Protein AF-A0A192D5H2-F1 (afdb_monomer)

Sequence (92 aa):
MTLYARARRHAWRMAAVTVLAVLMVVVADRFVGHSTLAFAAAIVMLILANAPMLKFNCPRCGKNAFFRGPFVVFWPNRVCTRCGHDLDGPRA

Secondary structure (DSSP, 8-state):
--HHHHHHHHHHHHHHHHHHHHHHHHHHHHHH-S-HHHHHHHHHHHHHHHGGGGG-B-TTT--BSSEETTEE-SSPPSB-TTT--BTTS---

pLDDT: mean 91.35, std 7.29, range [51.34, 97.69]

Solvent-accessible surface area (backbone atoms only — not comparable to full-atom values): 5374 Å² total; per-residue (Å²): 135,35,62,32,58,53,45,48,54,47,39,55,50,49,52,52,50,50,52,51,40,52,50,51,36,55,51,46,35,74,78,74,38,94,48,69,64,52,49,51,50,39,51,53,50,50,52,63,70,49,53,68,65,78,71,44,42,39,93,88,77,61,52,47,38,37,54,62,80,95,43,78,44,82,64,57,45,52,51,39,94,84,80,67,49,60,34,64,43,81,86,126

Structure (mmCIF, N/CA/C/O backbone):
data_AF-A0A192D5H2-F1
#
_entry.id   AF-A0A192D5H2-F1
#
loop_
_atom_site.group_PDB
_atom_site.id
_atom_site.type_symbol
_atom_site.label_atom_id
_atom_site.label_alt_id
_atom_site.label_comp_id
_atom_site.label_asym_id
_atom_site.label_entity_id
_atom_site.label_seq_id
_atom_site.pdbx_PDB_ins_code
_atom_site.Cartn_x
_atom_site.Cartn_y
_atom_site.Cartn_z
_atom_site.occupancy
_atom_site.B_iso_or_equiv
_atom_site.auth_seq_id
_atom_site.auth_comp_id
_atom_site.auth_asym_id
_atom_site.auth_atom_id
_atom_site.pdbx_PDB_model_num
ATOM 1 N N . MET A 1 1 ? -20.389 1.128 3.817 1.00 77.06 1 MET A N 1
ATOM 2 C CA . MET A 1 1 ? -19.166 0.327 3.552 1.00 77.06 1 MET A CA 1
ATOM 3 C C . MET A 1 1 ? -18.246 0.357 4.761 1.00 77.06 1 MET A C 1
ATOM 5 O O . MET A 1 1 ? -17.921 1.442 5.233 1.00 77.06 1 MET A O 1
ATOM 9 N N . THR A 1 2 ? -17.838 -0.816 5.237 1.00 90.19 2 THR A N 1
ATOM 10 C CA . THR A 1 2 ? -16.983 -1.006 6.420 1.00 90.19 2 THR A CA 1
ATOM 11 C C . THR A 1 2 ? -15.546 -0.545 6.157 1.00 90.19 2 THR A C 1
ATOM 13 O O . THR A 1 2 ? -15.147 -0.333 5.000 1.00 90.19 2 THR A O 1
ATOM 16 N N . LEU A 1 3 ? -14.760 -0.341 7.221 1.00 91.50 3 LEU A N 1
ATOM 17 C CA . LEU A 1 3 ? -13.348 0.030 7.086 1.00 91.50 3 LEU A CA 1
ATOM 18 C C . LEU A 1 3 ? -12.577 -1.086 6.382 1.00 91.50 3 LEU A C 1
ATOM 20 O O . LEU A 1 3 ? -11.826 -0.807 5.444 1.00 91.50 3 LEU A O 1
ATOM 24 N N . TYR A 1 4 ? -12.832 -2.334 6.780 1.00 93.12 4 TYR A N 1
ATOM 25 C CA . TYR A 1 4 ? -12.245 -3.521 6.174 1.00 93.12 4 TYR A CA 1
ATOM 26 C C . TYR A 1 4 ? -12.537 -3.604 4.670 1.00 93.12 4 TYR A C 1
ATOM 28 O O . TYR A 1 4 ? -11.609 -3.732 3.873 1.00 93.12 4 TYR A O 1
ATOM 36 N N . ALA A 1 5 ? -13.791 -3.420 4.241 1.00 93.38 5 ALA A N 1
ATOM 37 C CA . ALA A 1 5 ? -14.142 -3.459 2.821 1.00 93.38 5 ALA A CA 1
ATOM 38 C C . ALA A 1 5 ? -13.439 -2.360 2.001 1.00 93.38 5 ALA A C 1
ATOM 40 O O . ALA A 1 5 ? -13.025 -2.598 0.863 1.00 93.38 5 ALA A O 1
ATOM 41 N N . ARG A 1 6 ? -13.280 -1.151 2.564 1.00 93.62 6 ARG A N 1
ATOM 42 C CA . ARG A 1 6 ? -12.538 -0.056 1.912 1.00 93.62 6 ARG A CA 1
ATOM 43 C C . ARG A 1 6 ? -11.050 -0.390 1.803 1.00 93.62 6 ARG A C 1
ATOM 45 O O . ARG A 1 6 ? -10.471 -0.183 0.740 1.00 93.62 6 ARG A O 1
ATOM 52 N N . ALA A 1 7 ? -10.461 -0.923 2.871 1.00 94.31 7 ALA A N 1
ATOM 53 C CA . ALA A 1 7 ? -9.060 -1.332 2.910 1.00 94.31 7 ALA A CA 1
ATOM 54 C C . ALA A 1 7 ? -8.781 -2.477 1.924 1.00 94.31 7 ALA A C 1
ATOM 56 O O . ALA A 1 7 ? -7.825 -2.410 1.159 1.00 94.31 7 ALA A O 1
ATOM 57 N N . ARG A 1 8 ? -9.669 -3.477 1.851 1.00 95.69 8 ARG A N 1
ATOM 58 C CA . ARG A 1 8 ? -9.565 -4.604 0.912 1.00 95.69 8 ARG A CA 1
ATOM 59 C C . ARG A 1 8 ? -9.610 -4.146 -0.543 1.00 95.69 8 ARG A C 1
ATOM 61 O O . ARG A 1 8 ? -8.816 -4.603 -1.356 1.00 95.69 8 ARG A O 1
ATOM 68 N N . ARG A 1 9 ? -10.516 -3.222 -0.885 1.00 95.56 9 ARG A N 1
ATOM 69 C CA . ARG A 1 9 ? -10.550 -2.637 -2.236 1.00 95.56 9 ARG A CA 1
ATOM 70 C C . ARG A 1 9 ? -9.277 -1.863 -2.559 1.00 95.56 9 ARG A C 1
ATOM 72 O O . ARG A 1 9 ? -8.827 -1.913 -3.696 1.00 95.56 9 ARG A O 1
ATOM 79 N N . HIS A 1 10 ? -8.707 -1.154 -1.587 1.00 95.50 10 HIS A N 1
ATOM 80 C CA . HIS A 1 10 ? -7.426 -0.482 -1.776 1.00 95.50 10 HIS A CA 1
ATOM 81 C C . HIS A 1 10 ? -6.291 -1.485 -2.017 1.00 95.50 10 HIS A C 1
ATOM 83 O O . HIS A 1 10 ? -5.557 -1.302 -2.977 1.00 95.50 10 HIS A O 1
ATOM 89 N N . ALA A 1 11 ? -6.215 -2.576 -1.247 1.00 95.75 11 ALA A N 1
ATOM 90 C CA . ALA A 1 11 ? -5.228 -3.635 -1.466 1.00 95.75 11 ALA A CA 1
ATOM 91 C C . ALA A 1 11 ? -5.319 -4.216 -2.888 1.00 95.75 11 ALA A C 1
ATOM 93 O O . ALA A 1 11 ? -4.323 -4.256 -3.602 1.00 95.75 11 ALA A O 1
ATOM 94 N N . TRP A 1 12 ? -6.524 -4.562 -3.356 1.00 96.94 12 TRP A N 1
ATOM 95 C CA . TRP A 1 12 ? -6.717 -5.039 -4.733 1.00 96.94 12 TRP A CA 1
ATOM 96 C C . TRP A 1 12 ? -6.319 -4.015 -5.797 1.00 96.94 12 TRP A C 1
ATOM 98 O O . TRP A 1 12 ? -5.676 -4.373 -6.781 1.00 96.94 12 TRP A O 1
ATOM 108 N N . ARG A 1 13 ? -6.662 -2.736 -5.599 1.00 96.00 13 ARG A N 1
ATOM 109 C CA . ARG A 1 13 ? -6.213 -1.659 -6.494 1.00 96.00 13 ARG A CA 1
ATOM 110 C C . ARG A 1 13 ? -4.692 -1.565 -6.516 1.00 96.00 13 ARG A C 1
ATOM 112 O O . ARG A 1 13 ? -4.126 -1.446 -7.592 1.00 96.00 13 ARG A O 1
ATOM 119 N N . MET A 1 14 ? -4.042 -1.669 -5.360 1.00 96.44 14 MET A N 1
ATOM 120 C CA . MET A 1 14 ? -2.585 -1.646 -5.277 1.00 96.44 14 MET A CA 1
ATOM 121 C C . MET A 1 14 ? -1.948 -2.846 -5.973 1.00 96.44 14 MET A C 1
ATOM 123 O O . MET A 1 14 ? -0.986 -2.643 -6.698 1.00 96.44 14 MET A O 1
ATOM 127 N N . ALA A 1 15 ? -2.507 -4.057 -5.859 1.00 96.12 15 ALA A N 1
ATOM 128 C CA . ALA A 1 15 ? -2.039 -5.199 -6.655 1.00 96.12 15 ALA A CA 1
ATOM 129 C C . ALA A 1 15 ? -2.107 -4.910 -8.161 1.00 96.12 15 ALA A C 1
ATOM 131 O O . ALA A 1 15 ? -1.130 -5.138 -8.871 1.00 96.12 15 ALA A O 1
ATOM 132 N N . ALA A 1 16 ? -3.227 -4.363 -8.640 1.00 96.75 16 ALA A N 1
ATOM 133 C CA . ALA A 1 16 ? -3.375 -4.005 -10.048 1.00 96.75 16 ALA A CA 1
ATOM 134 C C . ALA A 1 16 ? -2.360 -2.931 -10.482 1.00 96.75 16 ALA A C 1
ATOM 136 O O . ALA A 1 16 ? -1.735 -3.069 -11.529 1.00 96.75 16 ALA A O 1
ATOM 137 N N . VAL A 1 17 ? -2.148 -1.8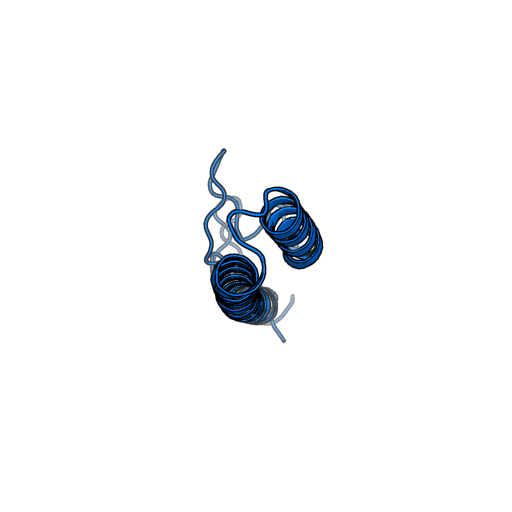93 -9.663 1.00 96.12 17 VAL A N 1
ATOM 138 C CA . VAL A 1 17 ? -1.153 -0.840 -9.933 1.00 96.12 17 VAL A CA 1
ATOM 139 C C . VAL A 1 17 ? 0.265 -1.410 -9.952 1.00 96.12 17 VAL A C 1
ATOM 141 O O . VAL A 1 17 ? 1.039 -1.046 -10.829 1.00 96.12 17 VAL A O 1
ATOM 144 N N . THR A 1 18 ? 0.605 -2.335 -9.053 1.00 96.44 18 THR A N 1
ATOM 145 C CA . THR A 1 18 ? 1.908 -3.016 -9.063 1.00 96.44 18 THR A CA 1
ATOM 146 C C . THR A 1 18 ? 2.116 -3.803 -10.350 1.00 96.44 18 THR A C 1
ATOM 148 O O . THR A 1 18 ? 3.167 -3.675 -10.971 1.00 96.44 18 THR A O 1
ATOM 151 N N . VAL A 1 19 ? 1.116 -4.569 -10.796 1.00 97.69 19 VAL A N 1
ATOM 152 C CA . VAL A 1 19 ? 1.195 -5.296 -12.073 1.00 97.69 19 VAL A CA 1
ATOM 153 C C . VAL A 1 19 ? 1.390 -4.324 -13.238 1.00 97.69 19 VAL A C 1
ATOM 155 O O . VAL A 1 19 ? 2.271 -4.536 -14.065 1.00 97.69 19 VAL A O 1
ATOM 158 N N . LEU A 1 20 ? 0.632 -3.224 -13.278 1.00 97.00 20 LEU A N 1
ATOM 159 C CA . LEU A 1 20 ? 0.777 -2.196 -14.313 1.00 97.00 20 LEU A CA 1
ATOM 160 C C . LEU A 1 20 ? 2.160 -1.533 -14.295 1.00 97.00 20 LEU A C 1
ATOM 162 O O . LEU A 1 20 ? 2.745 -1.333 -15.354 1.00 97.00 20 LEU A O 1
ATOM 166 N N . ALA A 1 21 ? 2.703 -1.229 -13.116 1.00 95.56 21 ALA A N 1
ATOM 167 C CA . ALA A 1 21 ? 4.034 -0.650 -12.969 1.00 95.56 21 ALA A CA 1
ATOM 168 C C . ALA A 1 21 ? 5.126 -1.608 -13.473 1.00 95.56 21 ALA A C 1
ATOM 170 O O . ALA A 1 21 ? 6.027 -1.187 -14.196 1.00 95.56 21 ALA A O 1
ATOM 171 N N . VAL A 1 22 ? 5.018 -2.902 -13.155 1.00 95.75 22 VAL A N 1
ATOM 172 C CA . VAL A 1 22 ? 5.932 -3.932 -13.673 1.00 95.75 22 VAL A CA 1
ATOM 173 C C . VAL A 1 22 ? 5.841 -4.016 -15.195 1.00 95.75 22 VAL A C 1
ATOM 175 O O . VAL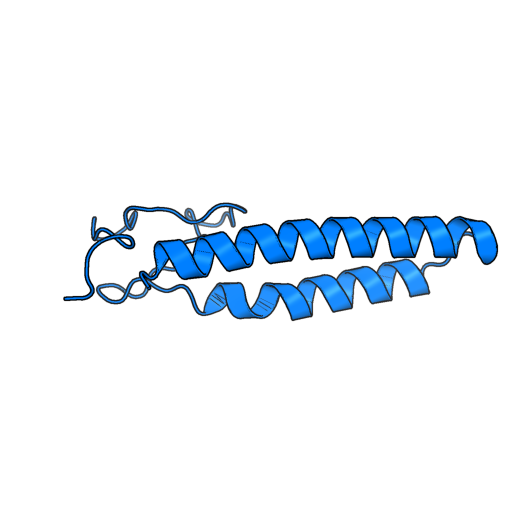 A 1 22 ? 6.871 -3.980 -15.864 1.00 95.75 22 VAL A O 1
ATOM 178 N N . LEU A 1 23 ? 4.630 -4.069 -15.757 1.00 96.06 23 LEU A N 1
ATOM 179 C CA . LEU A 1 23 ? 4.432 -4.098 -17.209 1.00 96.06 23 LEU A CA 1
ATOM 180 C C . LEU A 1 23 ? 5.014 -2.854 -17.886 1.00 96.06 23 LEU A C 1
ATOM 182 O O . LEU A 1 23 ? 5.689 -2.982 -18.903 1.00 96.06 23 LEU A O 1
ATOM 186 N N . MET A 1 24 ? 4.809 -1.668 -17.308 1.00 93.81 24 MET A N 1
ATOM 187 C CA . MET A 1 24 ? 5.380 -0.417 -17.807 1.00 93.81 24 MET A CA 1
ATOM 188 C C . MET A 1 24 ? 6.907 -0.491 -17.878 1.00 93.81 24 MET A C 1
ATOM 190 O O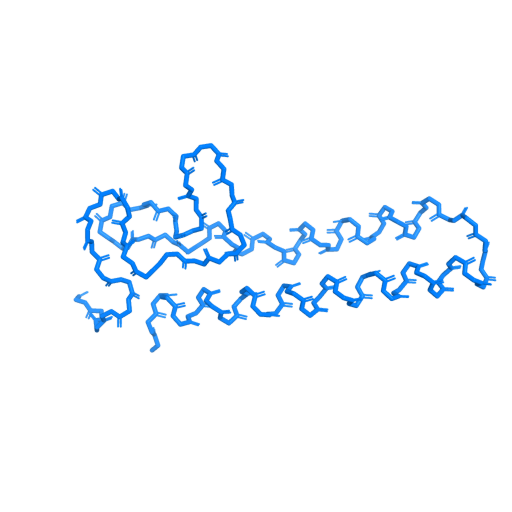 . MET A 1 24 ? 7.481 -0.142 -18.906 1.00 93.81 24 MET A O 1
ATOM 194 N N . VAL A 1 25 ? 7.561 -0.965 -16.813 1.00 93.62 25 VAL A N 1
ATOM 195 C CA . VAL A 1 25 ? 9.024 -1.097 -16.778 1.00 93.62 25 VAL A CA 1
ATOM 196 C C . VAL A 1 25 ? 9.501 -2.120 -17.804 1.00 93.62 25 VAL A C 1
ATOM 198 O O . VAL A 1 25 ? 10.422 -1.819 -18.549 1.00 93.62 25 VAL A O 1
ATOM 201 N N . VAL A 1 26 ? 8.859 -3.288 -17.901 1.00 94.38 26 VAL A N 1
ATOM 202 C CA . VAL A 1 26 ? 9.223 -4.324 -18.884 1.00 94.38 26 VAL A CA 1
ATOM 203 C C . VAL A 1 26 ? 9.094 -3.803 -20.316 1.00 94.38 26 VAL A C 1
ATOM 205 O O . VAL A 1 26 ? 9.974 -4.039 -21.138 1.00 94.38 26 VAL A O 1
ATOM 208 N N . VAL A 1 27 ? 8.016 -3.081 -20.624 1.00 93.75 27 VAL A N 1
ATOM 209 C CA . VAL A 1 27 ? 7.813 -2.470 -21.943 1.00 93.75 27 VAL A CA 1
ATOM 210 C C . VAL A 1 27 ? 8.889 -1.417 -22.208 1.00 93.75 27 VAL A C 1
ATOM 212 O O . VAL A 1 27 ? 9.553 -1.482 -23.239 1.00 93.75 27 VAL A O 1
ATOM 215 N N . ALA A 1 28 ? 9.118 -0.489 -21.276 1.00 91.44 28 ALA A N 1
ATOM 216 C CA . ALA A 1 28 ? 10.144 0.541 -21.424 1.00 91.44 28 ALA A CA 1
ATOM 217 C C . ALA A 1 28 ? 11.538 -0.066 -21.636 1.00 91.44 28 ALA A C 1
ATOM 219 O O . ALA A 1 28 ? 12.261 0.358 -22.532 1.00 91.44 28 ALA A O 1
ATOM 220 N N . ASP A 1 29 ? 11.873 -1.108 -20.878 1.00 91.38 29 ASP A N 1
ATOM 221 C CA . ASP A 1 29 ? 13.147 -1.813 -20.985 1.00 91.38 29 ASP A CA 1
ATOM 222 C C . ASP A 1 29 ? 13.338 -2.466 -22.361 1.00 91.38 29 ASP A C 1
ATOM 224 O O . ASP A 1 29 ? 14.423 -2.433 -22.937 1.00 91.38 29 ASP A O 1
ATOM 228 N N . ARG A 1 30 ? 12.260 -3.002 -22.947 1.00 91.38 30 ARG A N 1
ATOM 229 C CA . ARG A 1 30 ? 12.299 -3.619 -24.281 1.00 91.38 30 ARG A CA 1
ATOM 230 C C . ARG A 1 30 ? 12.439 -2.625 -25.426 1.00 91.38 30 ARG A C 1
ATOM 232 O O . ARG A 1 30 ? 13.024 -2.992 -26.440 1.00 91.38 30 ARG A O 1
ATOM 239 N N . PHE A 1 31 ? 11.904 -1.414 -25.293 1.00 91.25 31 PHE A N 1
ATOM 240 C CA . PHE A 1 31 ? 11.929 -0.415 -26.370 1.00 91.25 31 PHE A CA 1
ATOM 241 C C . PHE A 1 31 ? 13.062 0.608 -26.239 1.00 91.25 31 PHE A C 1
ATOM 243 O O . PHE A 1 31 ? 13.526 1.122 -27.251 1.00 91.25 31 PHE A O 1
ATOM 250 N N . VAL A 1 32 ? 13.501 0.913 -25.016 1.00 84.69 32 VAL A N 1
ATOM 251 C CA . VAL A 1 32 ? 14.457 1.996 -24.715 1.00 84.69 32 VAL A CA 1
ATOM 252 C C . VAL A 1 32 ? 15.768 1.453 -24.117 1.00 84.69 32 VAL A C 1
ATOM 254 O O . VAL A 1 32 ? 16.736 2.195 -23.973 1.00 84.69 32 VAL A O 1
ATOM 257 N N . GLY A 1 33 ? 15.839 0.152 -23.805 1.00 78.38 33 GLY A N 1
ATOM 258 C CA . GLY A 1 33 ? 16.949 -0.459 -23.067 1.00 78.38 33 GLY A CA 1
ATOM 259 C C . GLY A 1 33 ? 16.885 -0.173 -21.561 1.00 78.38 33 GLY A C 1
ATOM 260 O O . GLY A 1 33 ? 15.979 0.526 -21.095 1.00 78.38 33 GLY A O 1
ATOM 261 N N . HIS A 1 34 ? 17.863 -0.693 -20.800 1.00 79.06 34 HIS A N 1
ATOM 262 C CA . HIS A 1 34 ? 17.926 -0.579 -19.331 1.00 79.06 34 HIS A CA 1
ATOM 263 C C . HIS A 1 34 ? 17.841 0.876 -18.854 1.00 79.06 34 HIS A C 1
ATOM 265 O O . HIS A 1 34 ? 18.823 1.616 -18.816 1.00 79.06 34 HIS A O 1
ATOM 271 N N . SER A 1 35 ? 16.627 1.276 -18.468 1.00 83.44 35 SER A N 1
ATOM 272 C CA . SER A 1 35 ? 16.270 2.655 -18.142 1.00 83.44 35 SER A CA 1
ATOM 273 C C . SER A 1 35 ? 16.021 2.809 -16.644 1.00 83.44 35 SER A C 1
ATOM 275 O O . SER A 1 35 ? 14.914 2.584 -16.146 1.00 83.44 35 SER A O 1
ATOM 277 N N . THR A 1 36 ? 17.040 3.264 -15.913 1.00 90.00 36 THR A N 1
ATOM 278 C CA . THR A 1 36 ? 16.950 3.569 -14.470 1.00 90.00 36 THR A CA 1
ATOM 279 C C . THR A 1 36 ? 15.860 4.597 -14.155 1.00 90.00 36 THR A C 1
ATOM 281 O O . THR A 1 36 ? 15.212 4.511 -13.114 1.00 90.00 36 THR A O 1
ATOM 284 N N . LEU A 1 37 ? 15.591 5.526 -15.080 1.00 90.31 37 LEU A N 1
ATOM 285 C CA . LEU A 1 37 ? 14.531 6.530 -14.954 1.00 90.31 37 LEU A CA 1
ATOM 286 C C . LEU A 1 37 ? 13.123 5.921 -14.982 1.00 90.31 37 LEU A C 1
ATOM 288 O O . LEU A 1 37 ? 12.278 6.318 -14.182 1.00 90.31 37 LEU A O 1
ATOM 292 N N . ALA A 1 38 ? 12.867 4.939 -15.852 1.00 89.62 38 ALA A N 1
ATOM 293 C CA . ALA A 1 38 ? 11.569 4.264 -15.919 1.00 89.62 38 ALA A CA 1
ATOM 294 C C . ALA A 1 38 ? 11.286 3.490 -14.624 1.00 89.62 38 ALA A C 1
ATOM 296 O O . ALA A 1 38 ? 10.180 3.538 -14.081 1.00 89.62 38 ALA A O 1
ATOM 297 N N . PHE A 1 39 ? 12.318 2.836 -14.088 1.00 92.50 39 PHE A N 1
ATOM 298 C CA . PHE A 1 39 ? 12.242 2.160 -12.800 1.00 92.50 39 PHE A CA 1
ATOM 299 C C . PHE A 1 39 ? 12.001 3.144 -11.644 1.00 92.50 39 PHE A C 1
ATOM 301 O O . PHE A 1 39 ? 11.102 2.933 -10.831 1.00 92.50 39 PHE A O 1
ATOM 308 N N . ALA A 1 40 ? 12.734 4.260 -11.597 1.00 94.38 40 ALA A N 1
ATOM 309 C CA . ALA A 1 40 ? 12.539 5.296 -10.583 1.00 94.38 40 ALA A CA 1
ATOM 310 C C . ALA A 1 40 ? 11.120 5.891 -10.630 1.00 94.38 40 ALA A C 1
ATOM 312 O O . ALA A 1 40 ? 10.474 6.034 -9.591 1.00 94.38 40 ALA A O 1
ATOM 313 N N . ALA A 1 41 ? 10.599 6.166 -11.829 1.00 93.69 41 ALA A N 1
ATOM 314 C CA . ALA A 1 41 ? 9.232 6.643 -12.018 1.00 93.69 41 ALA A CA 1
ATOM 315 C C . ALA A 1 41 ? 8.193 5.630 -11.504 1.00 93.69 41 ALA A C 1
ATOM 317 O O . ALA A 1 41 ? 7.249 6.020 -10.815 1.00 93.69 41 ALA A O 1
ATOM 318 N N . ALA A 1 42 ? 8.394 4.333 -11.766 1.00 95.00 42 ALA A N 1
ATOM 319 C CA . ALA A 1 42 ? 7.533 3.269 -11.252 1.00 95.00 42 ALA A CA 1
ATOM 320 C C . ALA A 1 42 ? 7.517 3.229 -9.715 1.00 95.00 42 ALA A C 1
ATOM 322 O O . ALA A 1 42 ? 6.446 3.134 -9.114 1.00 95.00 42 ALA A O 1
ATOM 323 N N . ILE A 1 43 ? 8.679 3.359 -9.065 1.00 95.44 43 ILE A N 1
ATOM 324 C CA . ILE A 1 43 ? 8.770 3.414 -7.598 1.00 95.44 43 ILE A CA 1
ATOM 325 C C . ILE A 1 43 ? 7.990 4.613 -7.057 1.00 95.44 43 ILE A C 1
ATOM 327 O O . ILE A 1 43 ? 7.157 4.452 -6.164 1.00 95.44 43 ILE A O 1
ATOM 331 N N . VAL A 1 44 ? 8.231 5.811 -7.598 1.00 96.62 44 VAL A N 1
ATOM 332 C CA . VAL A 1 44 ? 7.550 7.035 -7.151 1.00 96.62 44 VAL A CA 1
ATOM 333 C C . VAL A 1 44 ? 6.037 6.897 -7.317 1.00 96.62 44 VAL A C 1
ATOM 335 O O . VAL A 1 44 ? 5.285 7.178 -6.382 1.00 96.62 44 VAL A O 1
ATOM 338 N N . MET A 1 45 ? 5.584 6.390 -8.465 1.00 95.94 45 MET A N 1
ATOM 339 C CA . MET A 1 45 ? 4.171 6.121 -8.726 1.00 95.94 45 MET A CA 1
ATOM 340 C C . MET A 1 45 ? 3.572 5.168 -7.683 1.00 95.94 45 MET A C 1
ATOM 342 O O . MET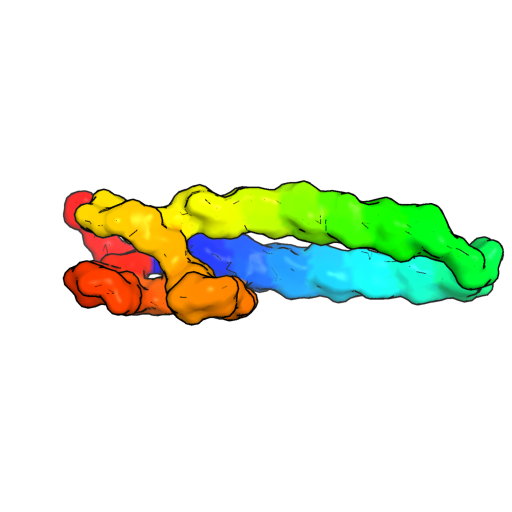 A 1 45 ? 2.499 5.447 -7.147 1.00 95.94 45 MET A O 1
ATOM 346 N N . LEU A 1 46 ? 4.261 4.070 -7.357 1.00 96.19 46 LEU A N 1
ATOM 347 C CA . LEU A 1 46 ? 3.793 3.086 -6.378 1.00 96.19 46 LEU A CA 1
ATOM 348 C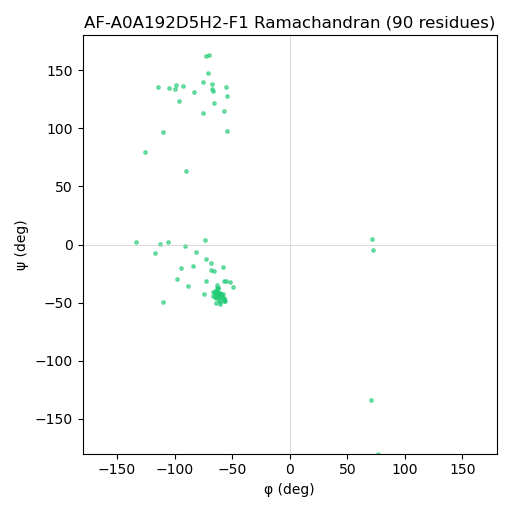 C . LEU A 1 46 ? 3.708 3.663 -4.964 1.00 96.19 46 LEU A C 1
ATOM 350 O O . LEU A 1 46 ? 2.723 3.416 -4.267 1.00 96.19 46 LEU A O 1
ATOM 354 N N . ILE A 1 47 ? 4.695 4.460 -4.549 1.00 95.88 47 ILE A N 1
ATOM 355 C CA . ILE A 1 47 ? 4.690 5.130 -3.242 1.00 95.88 47 ILE A CA 1
ATOM 356 C C . ILE A 1 47 ? 3.479 6.061 -3.131 1.00 95.88 47 ILE A C 1
ATOM 358 O O . ILE A 1 47 ? 2.724 5.981 -2.159 1.00 95.88 47 ILE A O 1
ATOM 362 N N . LEU A 1 48 ? 3.256 6.905 -4.142 1.00 95.94 48 LEU A N 1
ATOM 363 C CA . LEU A 1 48 ? 2.136 7.846 -4.160 1.00 95.94 48 LEU A CA 1
ATOM 364 C C . LEU A 1 48 ? 0.785 7.123 -4.190 1.00 95.94 48 LEU A C 1
ATOM 366 O O . LEU A 1 48 ? -0.124 7.481 -3.439 1.00 95.94 48 LEU A O 1
ATOM 370 N N . ALA A 1 49 ? 0.663 6.069 -5.000 1.00 94.12 49 ALA A N 1
ATOM 371 C CA . ALA A 1 49 ? -0.547 5.256 -5.074 1.00 94.12 49 ALA A CA 1
ATOM 372 C C . ALA A 1 49 ? -0.858 4.552 -3.742 1.00 94.12 49 ALA A C 1
ATOM 374 O O . ALA A 1 49 ? -2.030 4.432 -3.373 1.00 94.12 49 ALA A O 1
ATOM 375 N N . ASN A 1 50 ? 0.174 4.130 -3.000 1.00 95.00 50 ASN A N 1
ATOM 376 C CA . ASN A 1 50 ? 0.032 3.429 -1.724 1.00 95.00 50 ASN A CA 1
ATOM 377 C C . ASN A 1 50 ? -0.155 4.365 -0.517 1.00 95.00 50 ASN A C 1
ATOM 379 O O . ASN A 1 50 ? -0.660 3.932 0.514 1.00 95.00 50 ASN A O 1
ATOM 383 N N . ALA A 1 51 ? 0.184 5.656 -0.609 1.00 93.50 51 ALA A N 1
ATOM 384 C CA . ALA A 1 51 ? 0.066 6.615 0.500 1.00 93.50 51 ALA A CA 1
ATOM 385 C C . ALA A 1 51 ? -1.306 6.634 1.232 1.00 93.50 51 ALA A C 1
ATOM 387 O O . ALA A 1 51 ? -1.329 6.762 2.463 1.00 93.50 51 ALA A O 1
ATOM 388 N N . PRO A 1 52 ? -2.469 6.449 0.563 1.00 92.69 52 PRO A N 1
ATOM 389 C CA . PRO A 1 52 ? -3.769 6.344 1.234 1.00 92.69 52 PRO A CA 1
ATOM 390 C C . PRO A 1 52 ? -3.871 5.210 2.268 1.00 92.69 52 PRO A C 1
ATOM 392 O O . PRO A 1 52 ? -4.741 5.272 3.142 1.00 92.69 52 PRO A O 1
ATOM 395 N N . MET A 1 53 ? -2.987 4.208 2.213 1.00 92.81 53 MET A N 1
ATOM 396 C CA . MET A 1 53 ? -2.873 3.108 3.174 1.00 92.81 53 MET A CA 1
ATOM 397 C C . MET A 1 53 ? -2.772 3.595 4.632 1.00 92.81 53 MET A C 1
ATOM 399 O O . MET A 1 53 ? -3.307 2.965 5.548 1.00 92.81 53 MET A O 1
ATOM 403 N N . LEU A 1 54 ? -2.166 4.764 4.859 1.00 91.19 54 LEU A N 1
ATOM 404 C CA . LEU A 1 54 ? -1.995 5.355 6.192 1.00 91.19 54 LEU A CA 1
ATOM 405 C C . LEU A 1 54 ? -3.316 5.812 6.837 1.00 91.19 54 LEU A C 1
ATOM 407 O O . LEU A 1 54 ? -3.378 6.015 8.047 1.00 91.19 54 LEU A O 1
ATOM 411 N N . LYS A 1 55 ? -4.396 5.938 6.053 1.00 92.75 55 LYS A N 1
ATOM 412 C CA . LYS A 1 55 ? -5.711 6.418 6.517 1.00 92.75 55 LYS A CA 1
ATOM 413 C C . LYS A 1 55 ? -6.647 5.298 6.987 1.00 92.75 55 LYS A C 1
ATOM 415 O O . LYS A 1 55 ? -7.787 5.568 7.369 1.00 92.75 55 LYS A O 1
ATOM 420 N N . PHE A 1 56 ? -6.232 4.034 6.923 1.00 94.12 56 PHE A N 1
ATOM 421 C CA . PHE A 1 56 ? -7.055 2.893 7.340 1.00 94.12 56 PHE A CA 1
ATOM 422 C C . PHE A 1 56 ? -6.844 2.562 8.817 1.00 94.12 56 PHE A C 1
ATOM 424 O O . PHE A 1 56 ? -6.368 1.485 9.167 1.00 94.12 56 PHE A O 1
ATOM 431 N N . ASN A 1 57 ? -7.211 3.507 9.681 1.00 94.62 57 ASN A N 1
ATOM 432 C CA . ASN A 1 57 ? -7.012 3.416 11.125 1.00 94.62 57 ASN A CA 1
ATOM 433 C C . ASN A 1 57 ? -8.289 2.969 11.835 1.00 94.62 57 ASN A C 1
ATOM 435 O O . ASN A 1 57 ? -9.381 3.435 11.517 1.00 94.62 57 ASN A O 1
ATOM 439 N N . CYS A 1 58 ? -8.149 2.068 12.807 1.00 92.94 58 CYS A N 1
ATOM 440 C CA . CYS 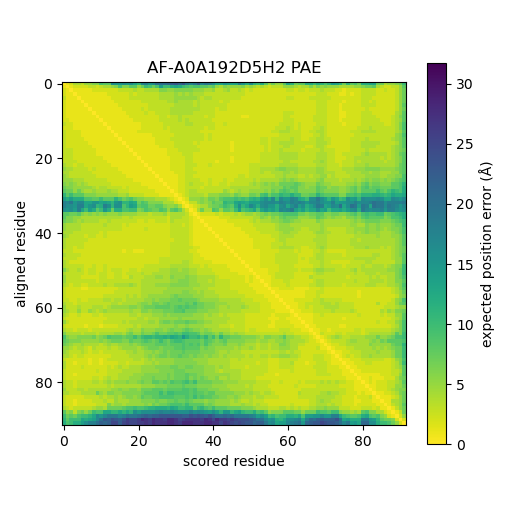A 1 58 ? -9.246 1.619 13.654 1.00 92.94 58 CYS A CA 1
ATOM 441 C C . CYS A 1 58 ? -9.928 2.830 14.320 1.00 92.94 58 CYS A C 1
ATOM 443 O O . CYS A 1 58 ? -9.230 3.603 14.980 1.00 92.94 58 CYS A O 1
ATOM 445 N N . PRO A 1 59 ? -11.264 2.973 14.224 1.00 91.31 59 PRO A N 1
ATOM 446 C CA . PRO A 1 59 ? -11.973 4.126 14.782 1.00 91.31 59 PRO A CA 1
ATOM 447 C C . PRO A 1 59 ? -11.904 4.190 16.315 1.00 91.31 59 PRO A C 1
ATOM 449 O O . PRO A 1 59 ? -12.029 5.264 16.884 1.00 91.31 59 PRO A O 1
ATOM 452 N N . ARG A 1 60 ? -11.661 3.055 16.988 1.00 91.38 60 ARG A N 1
ATOM 453 C CA . ARG A 1 60 ? -11.638 2.966 18.456 1.00 91.38 60 ARG A CA 1
ATOM 454 C C . ARG A 1 60 ? -10.275 3.261 19.089 1.00 91.38 60 ARG A C 1
ATOM 456 O O . ARG A 1 60 ? -10.221 3.781 20.191 1.00 91.38 60 ARG A O 1
ATOM 463 N N . CYS A 1 61 ? -9.173 2.868 18.444 1.00 92.62 61 CYS A N 1
ATOM 464 C CA . CYS A 1 61 ? -7.827 2.951 19.044 1.00 92.62 61 CYS A CA 1
ATOM 465 C C . CYS A 1 61 ? -6.747 3.549 18.128 1.00 92.62 61 CYS A C 1
ATOM 467 O O . CYS A 1 61 ? -5.566 3.531 18.479 1.00 92.62 61 CYS A O 1
ATOM 469 N N . GLY A 1 62 ? -7.115 3.982 16.918 1.00 91.88 62 GLY A N 1
ATOM 470 C CA . GLY A 1 62 ? -6.213 4.613 15.952 1.00 91.88 62 GLY A CA 1
ATOM 471 C C . GLY A 1 62 ? -5.196 3.685 15.276 1.00 91.88 62 GLY A C 1
ATOM 472 O O . GLY A 1 62 ? -4.488 4.124 14.375 1.00 91.88 62 GLY A O 1
ATOM 473 N N . LYS A 1 63 ? -5.106 2.401 15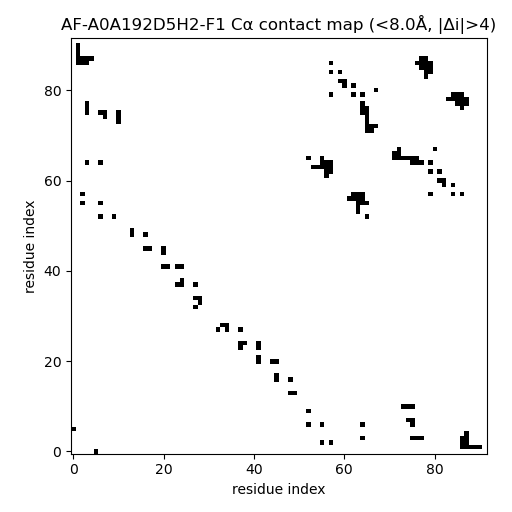.653 1.00 92.88 63 LYS A N 1
ATOM 474 C CA . LYS A 1 63 ? -4.150 1.465 15.034 1.00 92.88 63 LYS A CA 1
ATOM 475 C C . LYS A 1 63 ? -4.496 1.207 13.565 1.00 92.88 63 LYS A C 1
ATOM 477 O O . LYS A 1 63 ? -5.641 0.882 13.253 1.00 92.88 63 LYS A O 1
ATOM 482 N N . ASN A 1 64 ? -3.502 1.293 12.683 1.00 94.50 64 ASN A N 1
ATOM 483 C CA . ASN A 1 64 ? -3.675 1.021 11.258 1.00 94.50 64 ASN A CA 1
ATOM 484 C C . ASN A 1 64 ? -3.969 -0.468 10.987 1.00 94.50 64 ASN A C 1
ATOM 486 O O . ASN A 1 64 ? -3.346 -1.354 11.574 1.00 94.50 64 ASN A O 1
ATOM 490 N N . ALA A 1 65 ? -4.912 -0.743 10.085 1.00 94.00 65 ALA A N 1
ATOM 491 C CA . ALA A 1 65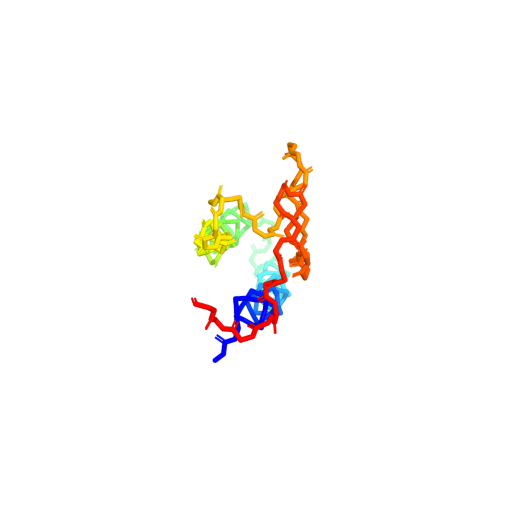 ? -5.394 -2.083 9.759 1.00 94.00 65 ALA A CA 1
ATOM 492 C C . ALA A 1 65 ? -4.358 -2.968 9.041 1.00 94.00 65 ALA A C 1
ATOM 494 O O . ALA A 1 65 ? -4.482 -4.193 9.077 1.00 94.00 65 ALA A O 1
ATOM 495 N N . PHE A 1 66 ? -3.349 -2.380 8.399 1.00 93.94 66 PHE A N 1
ATOM 496 C CA . PHE A 1 66 ? -2.321 -3.117 7.661 1.00 93.94 66 PHE A CA 1
ATOM 497 C C . PHE A 1 66 ? -1.055 -3.404 8.480 1.00 93.94 66 PHE A C 1
ATOM 499 O O . PHE A 1 66 ? -0.305 -4.329 8.158 1.00 93.94 66 PHE A O 1
ATOM 506 N N . PHE A 1 67 ? -0.828 -2.645 9.553 1.00 93.19 67 PHE A N 1
ATOM 507 C CA . PHE A 1 67 ? 0.384 -2.745 10.362 1.00 93.19 67 PHE A CA 1
ATOM 508 C C . PHE A 1 67 ? 0.286 -3.872 11.393 1.00 93.19 67 PHE A C 1
ATOM 510 O O . PHE A 1 67 ? -0.674 -3.981 12.167 1.00 93.19 67 PHE A O 1
ATOM 517 N N . ARG A 1 68 ? 1.327 -4.701 11.432 1.00 89.94 68 ARG A N 1
ATOM 518 C CA . ARG A 1 68 ? 1.512 -5.825 12.353 1.00 89.94 68 ARG A CA 1
ATOM 519 C C . ARG A 1 68 ? 2.865 -5.648 13.044 1.00 89.94 68 ARG A C 1
ATOM 521 O O . ARG A 1 68 ? 3.867 -6.233 12.653 1.00 89.94 68 ARG A O 1
ATOM 528 N N . GLY A 1 69 ? 2.889 -4.774 14.051 1.00 85.62 69 GLY A N 1
ATOM 529 C CA . GLY A 1 69 ? 4.140 -4.349 14.686 1.00 85.62 69 GLY A CA 1
ATOM 530 C C . GLY A 1 69 ? 4.953 -3.454 13.737 1.00 85.62 69 GLY A C 1
ATOM 531 O O . GLY A 1 69 ? 4.348 -2.561 13.138 1.00 85.62 69 GLY A O 1
ATOM 532 N N . PRO A 1 70 ? 6.272 -3.677 13.577 1.00 87.56 70 PRO A N 1
ATOM 533 C CA . PRO A 1 70 ? 7.095 -2.920 12.630 1.00 87.56 70 PRO A CA 1
ATOM 534 C C . PRO A 1 70 ? 6.821 -3.303 11.167 1.00 87.56 70 PRO A C 1
ATOM 536 O O . PRO A 1 70 ? 7.248 -2.600 10.256 1.00 87.56 70 PRO A O 1
ATOM 539 N N . PHE A 1 71 ? 6.100 -4.404 10.927 1.00 88.00 71 PHE A N 1
ATOM 540 C CA . PHE A 1 71 ? 5.861 -4.918 9.586 1.00 88.00 71 PHE A CA 1
ATOM 541 C C . PHE A 1 71 ? 4.562 -4.394 8.982 1.00 88.00 71 PHE A C 1
ATOM 543 O O . PHE A 1 71 ? 3.496 -4.385 9.611 1.00 88.00 71 PHE A O 1
ATOM 550 N N . VAL A 1 72 ? 4.654 -4.021 7.708 1.00 89.31 72 VAL A N 1
ATOM 551 C CA . VAL A 1 72 ? 3.516 -3.689 6.858 1.00 89.31 72 VAL A CA 1
ATOM 552 C C . VAL A 1 72 ? 3.150 -4.926 6.056 1.00 89.31 72 VAL A C 1
ATOM 554 O O . VAL A 1 72 ? 3.981 -5.476 5.341 1.00 89.31 72 VAL A O 1
ATOM 557 N N . VAL A 1 73 ? 1.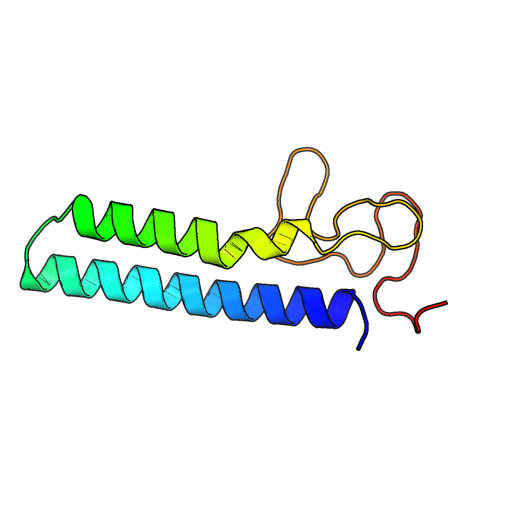903 -5.372 6.164 1.00 91.94 73 VAL A N 1
ATOM 558 C CA . VAL A 1 73 ? 1.425 -6.541 5.422 1.00 91.94 73 VAL A CA 1
ATOM 559 C C . VAL A 1 73 ? 0.359 -6.102 4.434 1.00 91.94 73 VAL A C 1
ATOM 561 O O . VAL A 1 73 ? -0.540 -5.336 4.774 1.00 91.94 73 VAL A O 1
ATOM 564 N N . PHE A 1 74 ? 0.465 -6.623 3.213 1.00 89.69 74 PHE A N 1
ATOM 565 C CA . PHE A 1 74 ? -0.352 -6.245 2.060 1.00 89.69 74 PHE A CA 1
ATOM 566 C C . PHE A 1 74 ? -1.867 -6.370 2.299 1.00 89.69 74 PHE A C 1
ATOM 568 O O . PHE A 1 74 ? -2.650 -5.589 1.762 1.00 89.69 74 PHE A O 1
ATOM 575 N N . TRP A 1 75 ? -2.297 -7.322 3.133 1.00 94.12 75 TRP A N 1
ATOM 576 C CA . TRP A 1 75 ? -3.713 -7.543 3.418 1.00 94.12 75 TRP A CA 1
ATOM 577 C C . TRP A 1 75 ? -4.160 -6.918 4.749 1.00 94.12 75 TRP A C 1
ATOM 579 O O . TRP A 1 75 ? -3.496 -7.128 5.775 1.00 94.12 75 TRP A O 1
ATOM 589 N N . PRO A 1 76 ? -5.302 -6.205 4.795 1.00 94.25 76 PRO A N 1
ATOM 590 C CA . PRO A 1 76 ? -5.794 -5.606 6.031 1.00 94.25 76 PRO A CA 1
ATOM 591 C C . PRO A 1 76 ? -6.308 -6.674 7.002 1.00 94.25 76 PRO A C 1
ATOM 593 O O . PRO A 1 76 ? -6.862 -7.697 6.596 1.00 94.25 76 PRO A O 1
ATOM 596 N N . ASN A 1 77 ? -6.167 -6.424 8.301 1.00 93.62 77 ASN A N 1
ATOM 597 C CA . ASN A 1 77 ? -6.806 -7.245 9.325 1.00 93.62 77 ASN A CA 1
ATOM 598 C C . ASN A 1 77 ? -8.307 -6.940 9.409 1.00 93.62 77 ASN A C 1
ATOM 600 O O . ASN A 1 77 ? -8.711 -5.779 9.354 1.00 93.62 77 ASN A O 1
ATOM 604 N N . ARG A 1 78 ? -9.125 -7.985 9.580 1.00 93.38 78 ARG A N 1
ATOM 605 C CA . ARG A 1 78 ? -10.564 -7.847 9.854 1.00 93.38 78 ARG A CA 1
ATOM 606 C C . ARG A 1 78 ? -10.816 -7.390 11.290 1.00 93.38 78 ARG A C 1
ATOM 608 O O . ARG A 1 78 ? -11.604 -6.486 11.515 1.00 93.38 78 ARG A O 1
ATOM 615 N N . VAL A 1 79 ? -10.087 -7.964 12.243 1.00 93.00 79 VAL A N 1
ATOM 616 C CA . VAL A 1 79 ? -10.160 -7.607 13.665 1.00 93.00 79 VAL A CA 1
ATOM 617 C C . VAL A 1 79 ? -8.932 -6.786 14.048 1.00 93.00 79 VAL A C 1
ATOM 619 O O . VAL A 1 79 ? -7.803 -7.123 13.685 1.00 93.00 79 VAL A O 1
ATOM 622 N N . CYS A 1 80 ? -9.126 -5.689 14.779 1.00 92.75 80 CYS A N 1
ATOM 623 C CA . CYS A 1 80 ? -8.018 -4.861 15.236 1.00 92.75 80 CYS A CA 1
ATOM 624 C C . CYS A 1 80 ? -7.138 -5.620 16.241 1.00 92.75 80 CYS A C 1
ATOM 626 O O . CYS A 1 80 ? -7.580 -5.964 17.332 1.00 92.75 80 CYS A O 1
ATOM 628 N N . THR A 1 81 ? -5.849 -5.771 15.935 1.00 90.88 81 THR A N 1
ATOM 629 C CA . THR A 1 81 ? -4.877 -6.489 16.782 1.00 90.88 81 THR A CA 1
ATOM 630 C C . THR A 1 81 ? -4.455 -5.742 18.054 1.00 90.88 81 THR A C 1
ATOM 632 O O . THR A 1 81 ? -3.543 -6.186 18.739 1.00 90.88 81 THR A O 1
ATOM 635 N N . ARG A 1 82 ? -5.029 -4.566 18.349 1.00 91.62 82 ARG A N 1
ATOM 636 C CA . ARG A 1 82 ? -4.784 -3.829 19.606 1.00 91.62 82 ARG A CA 1
ATOM 637 C C . ARG A 1 82 ? -6.001 -3.839 20.522 1.00 91.62 82 ARG A C 1
ATOM 639 O O . ARG A 1 82 ? -5.846 -4.127 21.695 1.00 91.62 82 ARG A O 1
ATOM 646 N N . CYS A 1 83 ? -7.187 -3.511 20.006 1.00 92.38 83 CYS A N 1
ATOM 647 C CA . CYS A 1 83 ? -8.400 -3.384 20.824 1.00 92.38 83 CYS A CA 1
ATOM 648 C C . CYS A 1 83 ? -9.471 -4.453 20.556 1.00 92.38 83 CYS A C 1
ATOM 650 O O . CYS A 1 83 ? -10.547 -4.372 21.139 1.00 92.38 83 CYS A O 1
ATOM 652 N N . GLY A 1 84 ? -9.236 -5.396 19.637 1.00 91.06 84 GLY A N 1
ATOM 653 C CA . GLY A 1 84 ? -10.188 -6.466 19.311 1.00 91.06 84 GLY A CA 1
ATOM 654 C C . GLY A 1 84 ? -11.443 -6.021 18.550 1.00 91.06 84 GLY A C 1
ATOM 655 O O . GLY A 1 84 ? -12.330 -6.831 18.317 1.00 91.06 84 GLY A O 1
ATOM 656 N N . HIS A 1 85 ? -11.547 -4.749 18.151 1.00 91.94 85 HIS A N 1
ATOM 657 C CA . HIS A 1 85 ? -12.715 -4.241 17.428 1.00 91.94 85 HIS A CA 1
ATOM 658 C C . HIS A 1 85 ? -12.825 -4.845 16.017 1.00 91.94 85 HIS A C 1
ATOM 660 O O . HIS A 1 85 ? -11.830 -4.868 15.284 1.00 91.94 85 HIS A O 1
ATOM 666 N N . ASP A 1 86 ? -14.027 -5.288 15.632 1.00 93.44 86 ASP A N 1
ATOM 667 C CA . ASP A 1 86 ? -14.318 -5.785 14.283 1.00 93.44 86 ASP A CA 1
ATOM 668 C C . ASP A 1 86 ? -14.428 -4.617 13.292 1.00 93.44 86 ASP A C 1
ATOM 670 O O . ASP A 1 86 ? -15.334 -3.790 13.360 1.00 93.44 86 ASP A O 1
ATOM 674 N N . LEU A 1 87 ? -13.481 -4.544 12.356 1.00 89.75 87 LEU A N 1
ATOM 675 C CA . LEU A 1 87 ? -13.401 -3.500 11.332 1.00 89.75 87 LEU A CA 1
ATOM 676 C C . LEU A 1 87 ? -14.333 -3.770 10.141 1.00 89.75 87 LEU A C 1
ATOM 678 O O . LEU A 1 87 ? -14.433 -2.921 9.243 1.00 89.75 87 LEU A O 1
ATOM 682 N N . ASP A 1 88 ? -14.982 -4.936 10.120 1.00 92.56 88 ASP A N 1
ATOM 683 C CA . ASP A 1 88 ? -16.024 -5.318 9.169 1.00 92.56 88 ASP A CA 1
ATOM 684 C C . ASP A 1 88 ? -17.435 -5.300 9.781 1.00 92.56 88 ASP A C 1
ATOM 686 O O . ASP A 1 88 ? -18.412 -5.590 9.095 1.00 92.56 88 ASP A O 1
ATOM 690 N N . GLY A 1 89 ? -17.555 -4.911 11.051 1.00 82.75 89 GLY A N 1
ATOM 691 C CA . GLY A 1 89 ? -18.844 -4.686 11.695 1.00 82.75 89 GLY A CA 1
ATOM 692 C C . GLY A 1 89 ? -19.535 -3.403 11.206 1.00 82.75 89 GLY A C 1
ATOM 693 O O . GLY A 1 89 ? -18.887 -2.518 10.623 1.00 82.75 89 GLY A O 1
ATOM 694 N N . PRO A 1 90 ? -20.856 -3.263 11.435 1.00 64.12 90 PRO A N 1
ATOM 695 C CA . PRO A 1 90 ? -21.535 -1.982 11.275 1.00 64.12 90 PRO A CA 1
ATOM 696 C C . PRO A 1 90 ? -20.820 -0.934 12.135 1.00 64.12 90 PRO A C 1
ATOM 698 O O . PRO A 1 90 ? -20.420 -1.215 13.263 1.00 64.12 90 PRO A O 1
ATOM 701 N N . ARG A 1 91 ? -20.592 0.257 11.565 1.00 58.97 91 ARG A N 1
ATOM 702 C CA . ARG A 1 91 ? -19.977 1.370 12.299 1.00 58.97 91 ARG A CA 1
ATOM 703 C C . ARG A 1 91 ? -20.853 1.650 13.522 1.00 58.97 91 ARG A C 1
ATOM 705 O O . ARG A 1 91 ? -22.011 2.006 13.328 1.00 58.97 91 ARG A O 1
ATOM 712 N N . ALA A 1 92 ? -20.311 1.422 14.716 1.00 51.34 92 ALA A N 1
ATOM 713 C CA . ALA A 1 92 ? -20.859 1.988 15.943 1.00 51.34 92 ALA A CA 1
ATOM 714 C C . ALA A 1 92 ? -20.665 3.508 15.929 1.00 51.34 92 ALA A C 1
ATOM 716 O O . ALA A 1 92 ? -19.631 3.950 15.365 1.00 51.34 92 ALA A O 1
#

Nearest PDB structures (foldseek):
  3zg1-assembly2_A  TM=6.027E-01  e=5.947E+00  Cupriavidus metallidurans CH34
  4wwf-assembly2_B-2  TM=6.024E-01  e=6.324E+00  Cupriavidus metallidurans CH34

Radius of gyration: 16.58 Å; Cα contacts (8 Å, |Δi|>4): 94; chains: 1; bounding box: 40×16×47 Å

Foldseek 3Di:
DFLQVVLQVLLVVLVVLLVVLVVQCVVCCVPPNDDPPSVVVSVVSSCVSCVCQQVSADPPPRHRQQDDDPDGHSHGHQADPPPRDGRPDDDD

Organism: NCBI:txid1112

Mean predicted aligned error: 4.41 Å